Protein AF-A0A699J426-F1 (afdb_monomer_lite)

Organism: Tanacetum cinerariifolium (NCBI:txid118510)

Sequence (72 aa):
AIQADGRIECEPCDGRGWLLCDFCKGQKTNIKSETNRIYRRCPSCKAVGYLLCTKCKVYKCVTYPDQSDGQF

Secondary structure (DSSP, 8-state):
----------GGGTTSSEEE-TTTTT--EEEEPTTSPEEEE-TTTTT-SEEE-TTTT--S--SS--GGGG--

InterPro domains:
  IPR036410 Heat shock protein DnaJ, cysteine-rich domain superfamily [SSF57938] (5-57)

Foldseek 3Di:
DDPPPVDDQDVVCSQLQKAFDPQQSQVQAQGQDPVRDTGRGRPRCRSLRIGGDPVNVPPDPDPHRDPVSNPD

pLDDT: mean 72.19, std 15.07, range [35.03, 89.94]

Radius of gyration: 15.33 Å; chains: 1; bounding box: 41×19×42 Å

Structure (mmCIF, N/CA/C/O backbone):
data_AF-A0A699J426-F1
#
_entry.id   AF-A0A699J426-F1
#
loop_
_atom_site.group_PDB
_atom_site.id
_atom_site.type_symbol
_atom_site.label_atom_id
_atom_site.label_alt_id
_atom_site.label_comp_id
_atom_site.label_asym_id
_atom_site.label_entity_id
_atom_site.label_seq_id
_atom_site.pdbx_PDB_ins_code
_atom_site.Cartn_x
_atom_site.Cartn_y
_atom_site.Cartn_z
_atom_site.occupancy
_atom_site.B_iso_or_equiv
_atom_site.auth_seq_id
_atom_site.auth_comp_id
_atom_site.auth_asym_id
_atom_site.auth_atom_id
_atom_site.pdbx_PDB_model_num
ATOM 1 N N . ALA A 1 1 ? 32.665 1.517 -20.689 1.00 35.03 1 ALA A N 1
ATOM 2 C CA . ALA A 1 1 ? 31.354 1.139 -21.244 1.00 35.03 1 ALA A CA 1
ATOM 3 C C . ALA A 1 1 ? 30.315 1.394 -20.165 1.00 35.03 1 ALA A C 1
ATOM 5 O O . ALA A 1 1 ? 30.361 0.729 -19.141 1.00 35.03 1 ALA A O 1
ATOM 6 N N . ILE A 1 2 ? 29.481 2.420 -20.330 1.00 44.06 2 ILE A N 1
ATOM 7 C CA . ILE A 1 2 ? 28.393 2.716 -19.394 1.00 44.06 2 ILE A CA 1
ATOM 8 C C . ILE A 1 2 ? 27.201 1.919 -19.917 1.00 44.06 2 ILE A C 1
ATOM 10 O O . ILE A 1 2 ? 26.638 2.272 -20.951 1.00 44.06 2 ILE A O 1
ATOM 14 N N . GLN A 1 3 ? 26.893 0.793 -19.274 1.00 40.94 3 GLN A N 1
ATOM 15 C CA . GLN A 1 3 ? 25.629 0.097 -19.495 1.00 40.94 3 GLN A CA 1
ATOM 16 C C . GLN A 1 3 ? 24.545 0.985 -18.885 1.00 40.94 3 GLN A C 1
ATOM 18 O O . GLN A 1 3 ? 24.296 0.960 -17.686 1.00 40.94 3 GLN A O 1
ATOM 23 N N . ALA A 1 4 ? 23.985 1.870 -19.705 1.00 48.69 4 ALA A N 1
ATOM 24 C CA . ALA A 1 4 ? 22.759 2.571 -19.380 1.00 48.69 4 ALA A CA 1
ATOM 25 C C . ALA A 1 4 ? 21.603 1.617 -19.687 1.00 48.69 4 ALA A C 1
ATOM 27 O O . ALA A 1 4 ? 20.939 1.738 -20.717 1.00 48.69 4 ALA A O 1
ATOM 28 N N . ASP A 1 5 ? 21.389 0.640 -18.807 1.00 48.09 5 ASP A N 1
ATOM 29 C CA . ASP A 1 5 ? 20.086 -0.002 -18.712 1.00 48.09 5 ASP A CA 1
ATOM 30 C C . ASP A 1 5 ? 19.106 1.098 -18.300 1.00 48.09 5 ASP A C 1
ATOM 32 O O . ASP A 1 5 ? 19.083 1.536 -17.154 1.00 48.09 5 ASP A O 1
ATOM 36 N N . GLY A 1 6 ? 18.371 1.639 -19.275 1.00 49.56 6 GLY A N 1
ATOM 37 C CA . GLY A 1 6 ? 17.461 2.780 -19.134 1.00 49.56 6 GLY A CA 1
ATOM 38 C C . GLY A 1 6 ? 16.220 2.484 -18.285 1.00 49.56 6 GLY A C 1
ATOM 39 O O . GLY A 1 6 ? 15.098 2.754 -18.713 1.00 49.56 6 GLY A O 1
ATOM 40 N N . ARG A 1 7 ? 16.396 1.911 -17.094 1.00 54.66 7 ARG A N 1
ATOM 41 C CA . ARG A 1 7 ? 15.370 1.783 -16.064 1.00 54.66 7 ARG A CA 1
ATOM 42 C C . ARG A 1 7 ? 15.535 2.924 -15.076 1.00 54.66 7 ARG A C 1
ATOM 44 O O . ARG A 1 7 ? 16.493 2.979 -14.319 1.00 54.66 7 ARG A O 1
ATOM 51 N N . ILE A 1 8 ? 14.568 3.834 -15.084 1.00 65.44 8 ILE A N 1
ATOM 52 C CA . ILE A 1 8 ? 14.407 4.804 -14.005 1.00 65.44 8 ILE A CA 1
ATOM 53 C C . ILE A 1 8 ? 13.817 4.028 -12.829 1.00 65.44 8 ILE A C 1
ATOM 55 O O . ILE A 1 8 ? 12.643 3.645 -12.863 1.00 65.44 8 ILE A O 1
ATOM 59 N N . GLU A 1 9 ? 14.638 3.753 -11.818 1.00 65.19 9 GLU A N 1
ATOM 60 C CA . GLU A 1 9 ? 14.157 3.212 -10.553 1.00 65.19 9 GLU A CA 1
ATOM 61 C C . GLU A 1 9 ? 13.147 4.190 -9.961 1.00 65.19 9 GLU A C 1
ATOM 63 O O . GLU A 1 9 ? 13.359 5.403 -9.902 1.00 65.19 9 GLU A O 1
ATOM 68 N N . CYS A 1 10 ? 11.989 3.676 -9.566 1.00 72.00 10 CYS A N 1
ATOM 69 C CA . CYS A 1 10 ? 10.987 4.538 -8.982 1.00 72.00 10 CYS A CA 1
ATOM 70 C C . CYS A 1 10 ? 11.349 4.773 -7.517 1.00 72.00 10 CYS A C 1
ATOM 72 O O . CYS A 1 10 ? 11.078 3.908 -6.688 1.00 72.00 10 CYS A O 1
ATOM 74 N N . GLU A 1 11 ? 11.918 5.944 -7.224 1.00 76.06 11 GLU A N 1
ATOM 75 C CA . GLU A 1 11 ? 12.306 6.387 -5.875 1.00 76.06 11 GLU A CA 1
ATOM 76 C C . GLU A 1 11 ? 11.275 6.060 -4.781 1.00 76.06 11 GLU A C 1
ATOM 78 O O . GLU A 1 11 ? 11.657 5.494 -3.764 1.00 76.06 11 GLU A O 1
ATOM 83 N N . PRO A 1 12 ? 9.959 6.316 -4.942 1.00 74.00 12 PRO A N 1
ATOM 84 C CA . PRO A 1 12 ? 9.012 6.006 -3.878 1.00 74.00 12 PRO A CA 1
ATOM 85 C C . PRO A 1 12 ? 8.810 4.509 -3.643 1.00 74.00 12 PRO A C 1
ATOM 87 O O . PRO A 1 12 ? 8.297 4.172 -2.590 1.00 74.00 12 PRO A O 1
ATOM 90 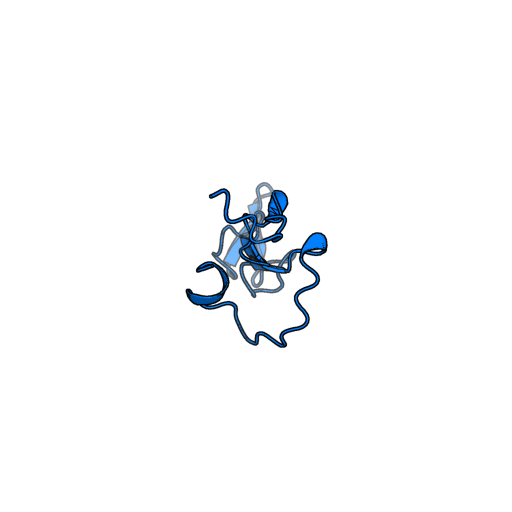N N . CYS A 1 13 ? 9.123 3.620 -4.594 1.00 74.44 13 CYS A N 1
ATOM 91 C CA . CYS A 1 13 ? 8.990 2.168 -4.423 1.00 74.44 13 CYS A CA 1
ATOM 92 C C . CYS A 1 13 ? 10.350 1.443 -4.374 1.00 74.44 13 CYS A C 1
ATOM 94 O O . CYS A 1 13 ? 10.350 0.217 -4.328 1.00 74.44 13 CYS A O 1
ATOM 96 N N . ASP A 1 14 ? 11.480 2.166 -4.408 1.00 74.44 14 ASP A N 1
ATOM 97 C CA . ASP A 1 14 ? 12.838 1.640 -4.653 1.00 74.44 14 ASP A CA 1
ATOM 98 C C . ASP A 1 14 ? 12.865 0.590 -5.780 1.00 74.44 14 ASP A C 1
ATOM 100 O O . ASP A 1 14 ? 13.445 -0.483 -5.646 1.00 74.44 14 ASP A O 1
ATOM 104 N N . GLY A 1 15 ? 12.088 0.812 -6.843 1.00 73.81 15 GLY A N 1
ATOM 105 C CA . GLY A 1 15 ? 11.945 -0.163 -7.932 1.00 73.81 15 GLY A CA 1
ATOM 106 C C . GLY A 1 15 ? 11.134 -1.436 -7.618 1.00 73.81 15 GLY A C 1
ATOM 107 O O . GLY A 1 15 ? 10.827 -2.174 -8.549 1.00 73.81 15 GLY A O 1
ATOM 108 N N . ARG A 1 16 ? 10.680 -1.671 -6.377 1.00 76.12 16 ARG A N 1
ATOM 109 C CA . ARG A 1 16 ? 9.935 -2.886 -5.955 1.00 76.12 16 ARG A CA 1
ATOM 110 C C . ARG A 1 16 ? 8.490 -2.962 -6.460 1.00 76.12 16 ARG A C 1
ATOM 112 O O . ARG A 1 16 ? 7.823 -3.981 -6.346 1.00 76.12 16 ARG A O 1
ATOM 119 N N . GLY A 1 17 ? 7.927 -1.853 -6.929 1.00 77.19 17 GLY A N 1
ATOM 120 C CA . GLY A 1 17 ? 6.541 -1.777 -7.415 1.00 77.19 17 GLY A CA 1
ATOM 121 C C . GLY A 1 17 ? 5.452 -1.709 -6.333 1.00 77.19 17 GLY A C 1
ATOM 122 O O . GLY A 1 17 ? 4.301 -1.386 -6.638 1.00 77.19 17 GLY A O 1
ATOM 123 N N . TRP A 1 18 ? 5.791 -1.929 -5.064 1.00 79.25 18 TRP A N 1
ATOM 124 C CA . TRP A 1 18 ? 4.880 -1.853 -3.921 1.00 79.25 18 TRP A CA 1
ATOM 125 C C . TRP A 1 18 ? 5.578 -1.254 -2.697 1.00 79.25 18 TRP A C 1
ATOM 127 O O . TRP A 1 18 ? 6.799 -1.175 -2.622 1.00 79.25 18 TRP A O 1
ATOM 137 N N . LEU A 1 19 ? 4.769 -0.806 -1.745 1.00 81.25 19 LEU A N 1
ATOM 138 C CA . LEU A 1 19 ? 5.169 -0.106 -0.533 1.00 81.25 19 LEU A CA 1
ATOM 139 C C . LEU A 1 19 ? 4.585 -0.806 0.683 1.00 81.25 19 LEU A C 1
ATOM 141 O O . LEU A 1 19 ? 3.432 -1.236 0.657 1.00 81.25 19 LEU A O 1
ATOM 145 N N . LEU A 1 20 ? 5.346 -0.907 1.770 1.00 83.69 20 LEU A N 1
ATOM 146 C CA . LEU A 1 20 ? 4.786 -1.385 3.030 1.00 83.69 20 LEU A CA 1
ATOM 147 C C . LEU A 1 20 ? 3.680 -0.420 3.478 1.00 83.69 20 LEU A C 1
ATOM 149 O O . LEU A 1 20 ? 3.810 0.792 3.357 1.00 83.69 20 LEU A O 1
ATOM 153 N N . CYS A 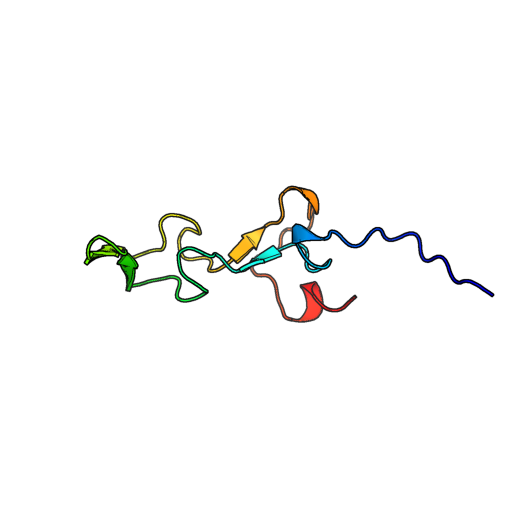1 21 ? 2.560 -0.943 3.978 1.00 85.88 21 CYS A N 1
ATOM 154 C CA . CYS A 1 21 ? 1.499 -0.066 4.455 1.00 85.88 21 CYS A CA 1
ATOM 155 C C . CYS A 1 21 ? 1.941 0.604 5.759 1.00 85.88 21 CYS A C 1
ATOM 157 O O . CYS A 1 21 ? 1.990 -0.067 6.788 1.00 85.88 21 CYS A O 1
ATOM 159 N N . ASP A 1 22 ? 2.182 1.913 5.738 1.00 87.12 22 ASP A N 1
ATOM 160 C CA . ASP A 1 22 ? 2.667 2.665 6.906 1.00 87.12 22 ASP A CA 1
ATOM 161 C C . ASP A 1 22 ? 1.722 2.600 8.107 1.00 87.12 22 ASP A C 1
ATOM 163 O O . ASP A 1 22 ? 2.156 2.583 9.257 1.00 87.12 22 ASP A O 1
ATOM 167 N N . PHE A 1 23 ? 0.418 2.489 7.840 1.00 86.44 23 PHE A N 1
ATOM 168 C CA . PHE A 1 23 ? -0.597 2.425 8.885 1.00 86.44 23 PHE A CA 1
ATOM 169 C C . PHE A 1 23 ? -0.506 1.142 9.716 1.00 86.44 23 PHE A C 1
ATOM 171 O O . PHE A 1 23 ? -0.630 1.178 10.936 1.00 86.44 23 PHE A O 1
ATOM 178 N N . CYS A 1 24 ? -0.329 -0.012 9.064 1.00 87.44 24 CYS A N 1
ATOM 179 C CA . CYS A 1 24 ? -0.269 -1.294 9.769 1.00 87.44 24 CYS A CA 1
ATOM 180 C C . CYS A 1 24 ? 1.134 -1.875 9.876 1.00 87.44 24 CYS A C 1
ATOM 182 O O . CYS A 1 24 ? 1.283 -2.912 10.510 1.00 87.44 24 CYS A O 1
ATOM 184 N N . LYS A 1 25 ? 2.126 -1.295 9.197 1.00 85.50 25 LYS A N 1
ATOM 185 C CA . LYS A 1 25 ? 3.514 -1.770 9.114 1.00 85.50 25 LYS A CA 1
ATOM 186 C C . LYS A 1 25 ? 3.616 -3.283 8.863 1.00 85.50 25 LYS A C 1
ATOM 188 O O . LYS A 1 25 ? 4.413 -3.978 9.475 1.00 85.50 25 LYS A O 1
ATOM 193 N N . GLY A 1 26 ? 2.739 -3.816 8.004 1.00 81.31 26 GLY A N 1
ATOM 194 C CA . GLY A 1 26 ? 2.658 -5.254 7.702 1.00 81.31 26 GLY A CA 1
ATOM 195 C C . GLY A 1 26 ? 1.830 -6.135 8.661 1.00 81.31 26 GLY A C 1
ATOM 196 O O . GLY A 1 26 ? 1.643 -7.312 8.362 1.00 81.31 26 GLY A O 1
ATOM 197 N N . GLN A 1 27 ? 1.258 -5.600 9.746 1.00 83.88 27 GLN A N 1
ATOM 198 C CA . GLN A 1 27 ? 0.492 -6.358 10.756 1.00 83.88 27 GLN A CA 1
ATOM 199 C C . GLN A 1 27 ? -0.884 -6.853 10.257 1.00 83.88 27 GLN A C 1
ATOM 201 O O . GLN A 1 27 ? -1.389 -7.864 10.741 1.00 83.88 27 GLN A O 1
ATOM 206 N N . LYS A 1 28 ? -1.469 -6.183 9.243 1.00 83.94 28 LYS A N 1
ATOM 207 C CA . LYS A 1 28 ? -2.699 -6.533 8.477 1.00 83.94 28 LYS A CA 1
ATOM 208 C C . LYS A 1 28 ? -4.021 -6.561 9.263 1.00 83.94 28 LYS A C 1
ATOM 210 O O . LYS A 1 28 ? -5.034 -6.068 8.756 1.00 83.94 28 LYS A O 1
ATOM 215 N N . THR A 1 29 ? -4.026 -7.107 10.474 1.00 86.56 29 THR A N 1
ATOM 216 C CA . THR A 1 29 ? -5.204 -7.315 11.329 1.00 86.56 29 THR A CA 1
ATOM 217 C C . THR A 1 29 ? -4.917 -6.914 12.771 1.00 86.56 29 THR A C 1
ATOM 219 O O . THR A 1 29 ? -3.759 -6.813 13.163 1.00 86.56 29 THR A O 1
ATOM 222 N N . ASN A 1 30 ? -5.974 -6.676 13.552 1.00 87.56 30 ASN A N 1
ATOM 223 C CA . ASN A 1 30 ? -5.886 -6.261 14.960 1.00 87.56 30 ASN A CA 1
ATOM 224 C C . ASN A 1 30 ? -4.974 -5.042 15.182 1.00 87.56 30 ASN A C 1
ATOM 226 O O . ASN A 1 30 ? -4.214 -4.975 16.144 1.00 87.56 30 ASN A O 1
ATOM 230 N N . ILE A 1 31 ? -5.050 -4.069 14.274 1.00 88.50 31 ILE A N 1
ATOM 231 C CA . ILE A 1 31 ? -4.193 -2.886 14.317 1.00 88.50 31 ILE A CA 1
ATOM 232 C C . ILE A 1 31 ? -4.767 -1.907 15.322 1.00 88.50 31 ILE A C 1
ATOM 234 O O . ILE A 1 31 ? -5.941 -1.529 15.237 1.00 88.50 31 ILE A O 1
ATOM 238 N N . LYS A 1 32 ? -3.922 -1.487 16.255 1.00 89.94 32 LYS A N 1
ATOM 239 C CA . LYS A 1 32 ? -4.258 -0.471 17.239 1.00 89.94 32 LYS A CA 1
ATOM 240 C C . LYS A 1 32 ? -3.831 0.895 16.705 1.00 89.94 32 LYS A C 1
ATOM 242 O O . LYS A 1 32 ? -2.658 1.120 16.436 1.00 89.94 32 LYS A O 1
ATOM 247 N N . SER A 1 33 ? -4.807 1.773 16.518 1.00 85.12 33 SER A N 1
ATOM 248 C CA . SER A 1 33 ? -4.595 3.170 16.136 1.00 85.12 33 SER A CA 1
ATOM 249 C C . SER A 1 33 ? -4.012 3.970 17.299 1.00 85.12 33 SER A C 1
ATOM 251 O O . SER A 1 33 ? -4.221 3.612 18.461 1.00 85.12 33 SER A O 1
ATOM 253 N N . GLU A 1 34 ? -3.387 5.106 16.998 1.00 85.56 34 GLU A N 1
ATOM 254 C CA . GLU A 1 34 ? -2.931 6.087 17.999 1.00 85.56 34 GLU A CA 1
ATOM 255 C C . GLU A 1 34 ? -4.080 6.555 18.908 1.00 85.56 34 GLU A C 1
ATOM 257 O O . GLU A 1 34 ? -3.908 6.772 20.101 1.00 85.56 34 GLU A O 1
ATOM 262 N N . THR A 1 35 ? -5.303 6.584 18.375 1.00 85.75 35 THR A N 1
ATOM 263 C CA . THR A 1 35 ? -6.546 6.886 19.101 1.00 85.75 35 THR A CA 1
ATOM 264 C C . THR A 1 35 ? -7.095 5.717 19.939 1.00 85.75 35 THR A C 1
ATOM 266 O O . THR A 1 35 ? -8.273 5.710 20.286 1.00 85.75 35 THR A O 1
ATOM 269 N N . ASN A 1 36 ? -6.288 4.688 20.235 1.00 85.25 36 ASN A N 1
ATOM 270 C CA . ASN A 1 36 ? -6.664 3.435 20.920 1.00 85.25 36 ASN A CA 1
ATOM 271 C C . ASN A 1 36 ? -7.765 2.596 20.244 1.00 85.25 36 ASN A C 1
ATOM 273 O O . ASN A 1 36 ? -8.141 1.538 20.753 1.00 85.25 36 ASN A O 1
ATOM 277 N N . ARG A 1 37 ? -8.259 3.008 19.074 1.00 87.62 37 ARG A N 1
ATOM 278 C CA . ARG A 1 37 ? -9.239 2.242 18.302 1.00 87.62 37 ARG A CA 1
ATOM 279 C C . ARG A 1 37 ? -8.585 1.006 17.689 1.00 87.62 37 ARG A C 1
ATOM 281 O O . ARG A 1 37 ? -7.537 1.108 17.056 1.00 87.62 37 ARG A O 1
ATOM 288 N N . ILE A 1 38 ? -9.229 -0.149 17.843 1.00 88.94 38 ILE A N 1
ATOM 289 C CA . ILE A 1 38 ? -8.760 -1.418 17.280 1.00 88.94 38 ILE A CA 1
ATOM 290 C C . ILE A 1 38 ? -9.510 -1.700 15.980 1.00 88.94 38 ILE A C 1
ATOM 292 O O . ILE A 1 38 ? -10.740 -1.778 15.956 1.00 88.94 38 ILE A O 1
ATOM 296 N N . TYR A 1 39 ? -8.760 -1.888 14.898 1.00 88.19 39 TYR A N 1
ATOM 297 C CA . TYR A 1 39 ? -9.289 -2.289 13.602 1.00 88.19 39 TYR A CA 1
ATOM 298 C C . TYR A 1 39 ? -9.029 -3.778 13.361 1.00 88.19 39 TYR A C 1
ATOM 300 O O . TYR A 1 39 ? -7.881 -4.220 13.320 1.00 88.19 39 TYR A O 1
ATOM 308 N N . ARG A 1 40 ? -10.096 -4.562 13.139 1.00 88.56 40 ARG A N 1
ATOM 309 C CA . ARG A 1 40 ? -9.973 -5.996 12.803 1.00 88.56 40 ARG A CA 1
ATOM 310 C C . ARG A 1 40 ? -9.188 -6.222 11.509 1.00 88.56 40 ARG A C 1
ATOM 312 O O . ARG A 1 40 ? -8.396 -7.151 11.437 1.00 88.56 40 ARG A O 1
ATOM 319 N N . ARG A 1 41 ? -9.385 -5.364 10.506 1.00 87.38 41 ARG A N 1
ATOM 320 C CA . ARG A 1 41 ? -8.617 -5.320 9.252 1.00 87.38 41 ARG A CA 1
ATOM 321 C C . ARG A 1 41 ? -8.083 -3.909 9.066 1.00 87.38 41 ARG A C 1
ATOM 323 O O . ARG A 1 41 ? -8.811 -2.963 9.356 1.00 87.38 41 ARG A O 1
ATOM 330 N N . CYS A 1 42 ? -6.854 -3.774 8.572 1.00 86.19 42 CYS A N 1
ATOM 331 C CA . CYS A 1 42 ? -6.270 -2.463 8.292 1.00 86.19 42 CYS A CA 1
ATOM 332 C C . CYS A 1 42 ? -7.216 -1.624 7.419 1.00 86.19 42 CYS A C 1
ATOM 334 O O . CYS A 1 42 ? -7.569 -2.095 6.338 1.00 86.19 42 CYS A O 1
ATOM 336 N N . PRO A 1 43 ? -7.609 -0.408 7.827 1.00 88.06 43 PRO A N 1
ATOM 337 C CA . PRO A 1 43 ? -8.446 0.450 6.996 1.00 88.06 43 PRO A CA 1
ATOM 338 C C . PRO A 1 43 ? -7.717 0.907 5.722 1.0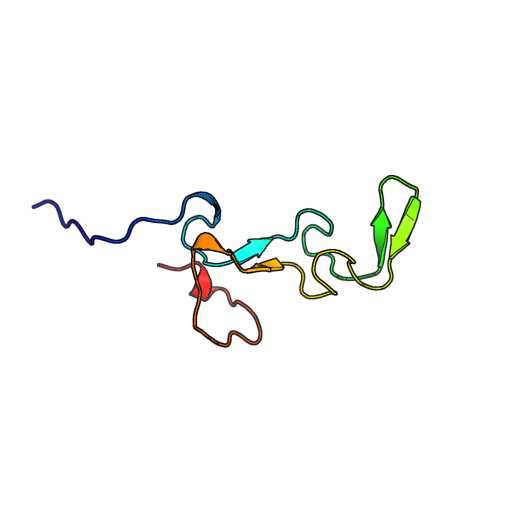0 88.06 43 PRO A C 1
ATOM 340 O O . PRO A 1 43 ? -8.346 0.977 4.671 1.00 88.06 43 PRO A O 1
ATOM 343 N N . SER A 1 44 ? -6.398 1.135 5.784 1.00 86.75 44 SER A N 1
ATOM 344 C CA . SER A 1 44 ? -5.618 1.626 4.637 1.00 86.75 44 SER A CA 1
ATOM 345 C C . SER A 1 44 ? -5.324 0.550 3.593 1.00 86.75 44 SER A C 1
ATOM 347 O O . SER A 1 44 ? -5.548 0.771 2.410 1.00 86.75 44 SER A O 1
ATOM 349 N N . CYS A 1 45 ? -4.846 -0.630 4.002 1.00 85.44 45 CYS A N 1
ATOM 350 C CA . CYS A 1 45 ? -4.497 -1.705 3.063 1.00 85.44 45 CYS A CA 1
ATOM 351 C C . CYS A 1 45 ? -5.518 -2.847 3.022 1.00 85.44 45 CYS A C 1
ATOM 353 O O . CYS A 1 45 ? -5.271 -3.851 2.373 1.00 85.44 45 CYS A O 1
ATOM 355 N N . LYS A 1 46 ? -6.646 -2.759 3.737 1.00 86.00 46 LYS A N 1
ATOM 356 C CA . LYS A 1 46 ? -7.712 -3.784 3.746 1.00 86.00 46 LYS A CA 1
ATOM 357 C C . LYS A 1 46 ? -7.210 -5.211 4.040 1.00 86.00 46 LYS A C 1
ATOM 359 O O . LYS A 1 46 ? -7.691 -6.174 3.456 1.00 86.00 46 LYS A O 1
ATOM 364 N N . ALA A 1 47 ? -6.273 -5.335 4.985 1.00 81.75 47 ALA A N 1
ATOM 365 C CA . ALA A 1 47 ? -5.583 -6.576 5.380 1.00 81.75 47 ALA A CA 1
ATOM 366 C C . ALA A 1 47 ? -4.593 -7.167 4.354 1.00 81.75 47 ALA A C 1
ATOM 368 O O . ALA A 1 47 ? -4.122 -8.289 4.528 1.00 81.75 47 ALA A O 1
ATOM 369 N N . VAL A 1 48 ? -4.210 -6.393 3.340 1.00 82.56 48 VAL A N 1
ATOM 370 C CA . VAL A 1 48 ? -3.187 -6.776 2.358 1.00 82.56 48 VAL A CA 1
ATOM 371 C C . VAL A 1 48 ? -1.772 -6.656 2.952 1.00 82.56 48 VAL A C 1
ATOM 373 O O . VAL A 1 48 ? -0.965 -7.577 2.849 1.00 82.56 48 VAL A O 1
ATOM 376 N N . GLY A 1 49 ? -1.495 -5.569 3.682 1.00 79.62 49 GLY A N 1
ATOM 377 C CA . GLY A 1 49 ? -0.225 -5.315 4.388 1.00 79.62 49 GLY A CA 1
ATOM 378 C C . GLY A 1 49 ? 0.759 -4.411 3.639 1.00 79.62 49 GLY A C 1
ATOM 379 O O . GLY A 1 49 ? 1.684 -3.882 4.251 1.00 79.62 49 GLY A O 1
ATOM 380 N N . TYR A 1 50 ? 0.509 -4.173 2.357 1.00 79.50 50 TYR A N 1
ATOM 381 C CA . TYR A 1 50 ? 1.278 -3.317 1.457 1.00 79.50 50 TYR A CA 1
ATOM 382 C C . TYR A 1 50 ? 0.313 -2.557 0.532 1.00 79.50 50 TYR A C 1
ATOM 384 O O . TYR A 1 50 ? -0.880 -2.868 0.472 1.00 79.50 50 TYR A O 1
ATOM 392 N N . LEU A 1 51 ? 0.817 -1.536 -0.148 1.00 81.06 51 LEU A N 1
ATOM 393 C CA . LEU A 1 51 ? 0.112 -0.714 -1.124 1.00 81.06 51 LEU A CA 1
ATOM 394 C C . LEU A 1 51 ? 0.875 -0.777 -2.446 1.00 81.06 51 LEU A C 1
ATOM 396 O O . LEU A 1 51 ? 2.098 -0.696 -2.459 1.00 81.06 51 LEU A O 1
ATOM 400 N N . LEU A 1 52 ? 0.171 -0.926 -3.565 1.00 78.12 52 LEU A N 1
ATOM 401 C CA . LEU A 1 52 ? 0.812 -0.873 -4.879 1.00 78.12 52 LEU A CA 1
ATOM 402 C C . LEU A 1 52 ? 1.288 0.553 -5.152 1.00 78.12 52 LEU A C 1
ATOM 404 O O . LEU A 1 52 ? 0.556 1.515 -4.899 1.00 78.12 52 LEU A O 1
ATOM 408 N N . CYS A 1 53 ? 2.501 0.700 -5.680 1.00 76.25 53 CYS A N 1
ATOM 409 C CA . CYS A 1 53 ? 2.996 2.020 -6.017 1.00 76.25 53 CYS A CA 1
ATOM 410 C C . CYS A 1 53 ? 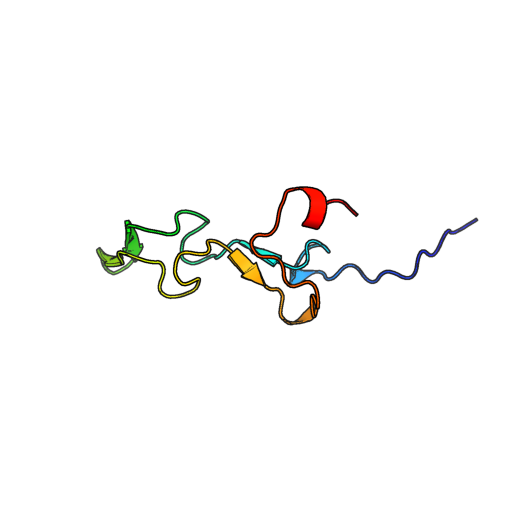2.266 2.540 -7.258 1.00 76.25 53 CYS A C 1
ATOM 412 O O . CYS A 1 53 ? 2.372 1.992 -8.357 1.00 76.25 53 CYS A O 1
ATOM 414 N N . THR A 1 54 ? 1.533 3.637 -7.082 1.00 73.75 54 THR A N 1
ATOM 415 C CA . THR A 1 54 ? 0.730 4.275 -8.135 1.00 73.75 54 THR A CA 1
ATOM 416 C C . THR A 1 54 ? 1.584 4.810 -9.286 1.00 73.75 54 THR A C 1
ATOM 418 O O . THR A 1 54 ? 1.108 4.897 -10.418 1.00 73.75 54 THR A O 1
ATOM 421 N N . LYS A 1 55 ? 2.856 5.127 -9.012 1.00 72.12 55 LYS A N 1
ATOM 422 C CA . LYS 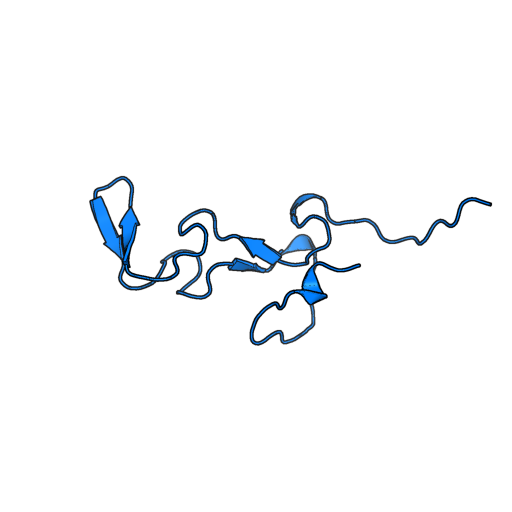A 1 55 ? 3.850 5.576 -9.998 1.00 72.12 55 LYS A CA 1
ATOM 423 C C . LYS A 1 55 ? 4.404 4.421 -10.832 1.00 72.12 55 LYS A C 1
ATOM 425 O O . LYS A 1 55 ? 4.606 4.593 -12.027 1.00 72.12 55 LYS A O 1
ATOM 430 N N . CYS A 1 56 ? 4.592 3.249 -10.219 1.00 68.62 56 CYS A N 1
ATOM 431 C CA . CYS A 1 56 ? 5.226 2.087 -10.846 1.00 68.62 56 CYS A CA 1
ATOM 432 C C . CYS A 1 56 ? 4.266 1.363 -11.837 1.00 68.62 56 CYS A C 1
ATOM 434 O O . CYS A 1 56 ? 4.715 0.463 -12.537 1.00 68.62 56 CYS A O 1
ATOM 436 N N . LYS A 1 57 ? 2.971 1.766 -11.926 1.00 57.38 57 LYS A N 1
ATOM 437 C CA . LYS A 1 57 ? 1.895 1.198 -12.788 1.00 57.38 57 LYS A CA 1
ATOM 438 C C . LYS A 1 57 ? 2.111 -0.292 -13.082 1.00 57.38 57 LYS A C 1
ATOM 440 O O . LYS A 1 57 ? 2.251 -0.712 -14.229 1.00 57.38 57 LYS A O 1
ATOM 445 N N . VAL A 1 58 ? 2.175 -1.086 -12.016 1.00 56.09 58 VAL A N 1
ATOM 446 C CA . VAL A 1 58 ? 2.472 -2.514 -12.117 1.00 56.09 58 VAL A CA 1
ATOM 447 C C . VAL A 1 58 ? 1.245 -3.210 -12.715 1.00 56.09 58 VAL A C 1
ATOM 449 O O . VAL A 1 58 ? 0.253 -3.438 -12.033 1.00 56.09 58 VAL A O 1
ATOM 452 N N . TYR A 1 59 ? 1.294 -3.500 -14.018 1.00 47.84 59 TYR A N 1
ATOM 453 C CA . TYR A 1 59 ? 0.236 -4.185 -14.782 1.00 47.84 59 TYR A CA 1
ATOM 454 C C . TYR A 1 59 ? 0.160 -5.697 -14.516 1.00 47.84 59 TYR A C 1
ATOM 456 O O . TYR A 1 59 ? -0.615 -6.408 -15.152 1.00 47.84 59 TYR A O 1
ATOM 464 N N . LYS A 1 60 ? 0.969 -6.218 -13.592 1.00 50.72 60 LYS A N 1
ATOM 465 C CA . LYS A 1 60 ? 0.934 -7.629 -13.221 1.00 50.72 60 LYS A CA 1
ATOM 466 C C . LYS A 1 60 ? -0.214 -7.817 -12.229 1.00 50.72 60 LYS A C 1
ATOM 468 O O . LYS A 1 60 ? -0.237 -7.162 -11.190 1.00 50.72 60 LYS A O 1
ATOM 473 N N . CYS A 1 61 ? -1.168 -8.699 -12.526 1.00 49.06 61 CYS A N 1
ATOM 474 C CA . CYS A 1 61 ? -2.119 -9.193 -11.528 1.00 49.06 61 CYS A CA 1
ATOM 475 C C . CYS A 1 61 ? -1.347 -10.020 -10.486 1.00 49.06 61 CYS A C 1
ATOM 477 O O . CYS A 1 61 ? -1.312 -11.244 -10.554 1.00 49.06 61 CYS A O 1
ATOM 479 N N . VAL A 1 62 ? -0.666 -9.349 -9.557 1.00 52.62 62 VAL A N 1
ATOM 480 C CA . VAL A 1 62 ? -0.007 -9.987 -8.417 1.00 52.62 62 VAL A CA 1
ATOM 481 C C . VAL A 1 62 ? -1.061 -10.246 -7.354 1.00 52.62 62 VAL A C 1
ATOM 483 O O . VAL A 1 62 ? -1.586 -9.319 -6.740 1.00 52.62 62 VAL A O 1
ATOM 486 N N . THR A 1 63 ? -1.388 -11.520 -7.145 1.00 55.19 63 THR A N 1
ATOM 487 C CA . THR A 1 63 ? -2.258 -11.958 -6.047 1.00 55.19 63 THR A CA 1
ATOM 488 C C . THR A 1 63 ? -1.629 -11.592 -4.695 1.00 55.19 63 THR A C 1
ATOM 490 O O . THR A 1 63 ? -2.353 -11.213 -3.779 1.00 55.19 63 THR A O 1
ATOM 493 N N . TYR A 1 64 ? -0.291 -11.635 -4.607 1.00 57.84 64 TYR A N 1
ATOM 494 C CA . TYR A 1 64 ? 0.562 -11.070 -3.557 1.00 57.84 64 TYR A CA 1
ATOM 495 C C . TYR A 1 64 ? 1.949 -10.753 -4.152 1.00 57.84 64 TYR A C 1
ATOM 497 O O . TYR A 1 64 ? 2.409 -11.549 -4.965 1.00 57.84 64 TYR A O 1
ATOM 505 N N . PRO A 1 65 ? 2.613 -9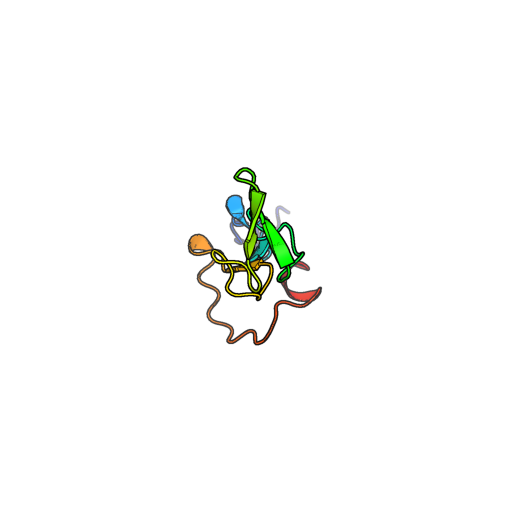.645 -3.775 1.00 59.50 65 PRO A N 1
ATOM 506 C CA . PRO A 1 65 ? 4.003 -9.420 -4.085 1.00 59.50 65 PRO A CA 1
ATOM 507 C C . PRO A 1 65 ? 4.838 -10.440 -3.323 1.00 59.50 65 PRO A C 1
ATOM 509 O O . PRO A 1 65 ? 4.646 -10.642 -2.115 1.00 59.50 65 PRO A O 1
ATOM 512 N N . ASP A 1 66 ? 5.736 -11.092 -4.037 1.00 60.53 66 ASP A N 1
ATOM 513 C CA . ASP A 1 66 ? 6.685 -12.038 -3.478 1.00 60.53 66 ASP A CA 1
ATOM 514 C C . ASP A 1 66 ? 8.102 -11.431 -3.453 1.00 60.53 66 ASP A C 1
ATOM 516 O O . ASP A 1 66 ? 8.316 -10.272 -3.815 1.00 60.53 66 ASP A O 1
ATOM 520 N N . GLN A 1 67 ? 9.080 -12.177 -2.933 1.00 56.94 67 GLN A N 1
ATOM 521 C CA . GLN A 1 67 ? 10.452 -11.680 -2.769 1.00 56.94 67 GLN A CA 1
ATOM 522 C C . GLN A 1 67 ? 11.125 -11.302 -4.100 1.00 56.94 67 GLN A C 1
ATOM 524 O O . GLN A 1 67 ? 12.058 -10.502 -4.093 1.00 56.94 67 GLN A O 1
ATOM 529 N N . SER A 1 68 ? 10.641 -11.831 -5.224 1.00 60.91 68 SER A N 1
ATOM 530 C CA . SER A 1 68 ? 11.129 -11.520 -6.567 1.00 60.91 68 SER A CA 1
ATOM 531 C C . SER A 1 68 ? 10.601 -10.193 -7.120 1.00 60.91 68 SER A C 1
ATOM 533 O O . SER A 1 68 ? 11.240 -9.623 -7.997 1.00 60.91 68 SER A O 1
ATOM 535 N N . ASP A 1 69 ? 9.512 -9.625 -6.580 1.00 61.31 69 ASP A N 1
ATOM 536 C CA . ASP A 1 69 ? 8.999 -8.320 -7.037 1.00 61.31 69 ASP A CA 1
ATOM 537 C C . ASP A 1 69 ? 9.906 -7.141 -6.629 1.00 61.31 69 ASP A C 1
ATOM 539 O O . ASP A 1 69 ? 9.745 -6.039 -7.142 1.00 61.31 69 ASP A O 1
ATOM 543 N N . GLY A 1 70 ? 10.859 -7.352 -5.715 1.00 54.50 70 GLY A N 1
ATOM 544 C CA . GLY A 1 70 ? 11.876 -6.367 -5.321 1.00 54.50 70 GLY A CA 1
ATOM 545 C C . GLY A 1 70 ? 13.301 -6.727 -5.739 1.00 54.50 70 GLY A C 1
ATOM 546 O O . GLY A 1 70 ? 14.233 -6.052 -5.313 1.00 54.50 70 GLY A O 1
ATOM 547 N N . GLN A 1 71 ? 13.471 -7.799 -6.513 1.00 51.16 71 GLN A N 1
ATOM 548 C CA . GLN A 1 71 ? 14.766 -8.269 -6.991 1.00 51.16 71 GLN A CA 1
ATOM 549 C C . GLN A 1 71 ? 14.857 -7.911 -8.479 1.00 51.16 71 GLN A C 1
ATOM 551 O O . GLN A 1 71 ? 14.364 -8.644 -9.335 1.00 51.16 71 GLN A O 1
ATOM 556 N N . PHE A 1 72 ? 15.420 -6.741 -8.771 1.00 50.28 72 PHE A N 1
ATOM 557 C CA . PHE A 1 72 ? 15.774 -6.322 -10.125 1.00 50.28 72 PHE A CA 1
ATOM 558 C C . PHE A 1 72 ? 17.270 -6.053 -10.189 1.00 50.28 72 PHE A C 1
ATOM 560 O O . PHE A 1 72 ? 17.789 -5.449 -9.225 1.00 50.28 72 PHE A O 1
#